Protein AF-A0A967LEM3-F1 (afdb_monomer_lite)

Foldseek 3Di:
DVVDDDDPDDDDDDQQDWDWWAKPVGDIDIGRPVVFDDDDPPDPGDDPDDDDPPIDTD

Radius of gyration: 12.1 Å; chains: 1; bounding box: 30×18×32 Å

Secondary structure (DSSP, 8-state):
-TT-----------TT-EEEEEBTT--EEEEEGGGS----SSS------PPPTT--B-

Sequence (58 aa):
TERNGRVVGAVAVRDDDEIMLISNQGTLIRTPVSDVSVMGRNTQGVRLVSLGEEERLA

Structure (mmCIF, N/CA/C/O backbone):
data_AF-A0A967LEM3-F1
#
_entry.id   AF-A0A967LEM3-F1
#
loop_
_atom_site.group_PDB
_atom_site.id
_atom_site.type_symbol
_atom_site.label_atom_id
_atom_site.label_alt_id
_atom_site.label_comp_id
_atom_site.label_asym_id
_atom_site.label_entity_id
_atom_site.label_seq_id
_atom_site.pdbx_PDB_ins_code
_atom_site.Cartn_x
_atom_site.Cartn_y
_atom_site.Cartn_z
_atom_site.occupancy
_atom_site.B_iso_or_equiv
_atom_site.auth_seq_id
_atom_site.auth_comp_id
_atom_site.auth_asym_id
_atom_site.auth_atom_id
_atom_site.pdbx_PDB_model_num
ATOM 1 N N . THR A 1 1 ? 12.064 0.900 12.479 1.00 54.66 1 THR A N 1
ATOM 2 C CA . THR A 1 1 ? 10.946 0.592 11.550 1.00 54.66 1 THR A CA 1
ATOM 3 C C . THR A 1 1 ? 9.581 0.966 12.125 1.00 54.66 1 THR A C 1
ATOM 5 O O . THR A 1 1 ? 8.575 0.496 11.626 1.00 54.66 1 THR A O 1
ATOM 8 N N . GLU A 1 2 ? 9.503 1.895 13.083 1.00 66.50 2 GLU A N 1
ATOM 9 C CA . GLU A 1 2 ? 8.270 2.235 13.825 1.00 66.50 2 GLU A CA 1
ATOM 10 C C . GLU A 1 2 ? 7.152 2.857 12.975 1.00 66.50 2 GLU A C 1
ATOM 12 O O . GLU A 1 2 ? 5.988 2.801 13.348 1.00 66.50 2 GLU A O 1
ATOM 17 N N . ARG A 1 3 ? 7.496 3.419 11.809 1.00 78.25 3 ARG A N 1
ATOM 18 C CA . ARG A 1 3 ? 6.533 4.040 10.891 1.00 78.25 3 ARG A CA 1
ATOM 19 C C . ARG A 1 3 ? 5.574 3.035 10.242 1.00 78.25 3 ARG A C 1
ATOM 21 O O . ARG A 1 3 ? 4.443 3.406 9.941 1.00 78.25 3 ARG A O 1
ATOM 28 N N . ASN A 1 4 ? 6.024 1.802 9.997 1.00 81.75 4 ASN A N 1
ATOM 29 C CA . ASN A 1 4 ? 5.260 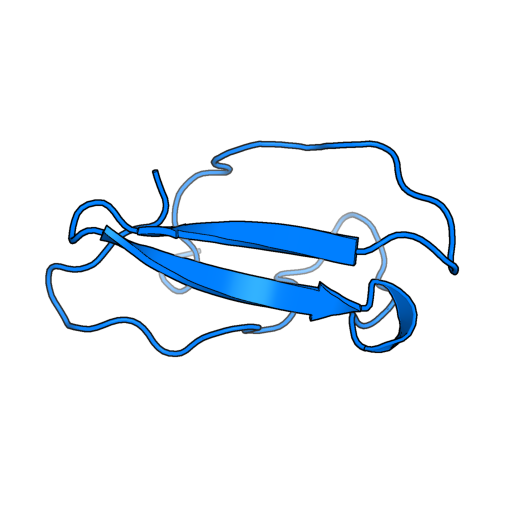0.808 9.245 1.00 81.75 4 ASN A CA 1
ATOM 30 C C . ASN A 1 4 ? 4.866 -0.362 10.152 1.00 81.75 4 ASN A C 1
ATOM 32 O O . ASN A 1 4 ? 5.690 -0.881 10.904 1.00 81.75 4 ASN A O 1
ATOM 36 N N . GLY A 1 5 ? 3.612 -0.800 10.037 1.00 85.50 5 GLY A N 1
ATOM 37 C CA . GLY A 1 5 ? 3.129 -2.028 10.663 1.00 85.50 5 GLY A CA 1
ATOM 38 C C . GLY A 1 5 ? 3.634 -3.294 9.961 1.00 85.50 5 GLY A C 1
ATOM 39 O O . GLY A 1 5 ? 4.525 -3.264 9.110 1.00 85.50 5 GLY A O 1
ATOM 40 N N . ARG A 1 6 ? 3.041 -4.437 10.320 1.00 89.31 6 ARG A N 1
ATOM 41 C CA . ARG A 1 6 ? 3.312 -5.716 9.647 1.00 89.31 6 ARG A CA 1
ATOM 42 C C . ARG A 1 6 ? 2.686 -5.719 8.251 1.00 89.31 6 ARG A C 1
ATOM 44 O O . ARG A 1 6 ? 1.701 -5.029 8.005 1.00 89.31 6 ARG A O 1
ATOM 51 N N . VAL A 1 7 ? 3.248 -6.526 7.356 1.00 91.19 7 VAL A N 1
ATOM 52 C CA . VAL A 1 7 ? 2.649 -6.785 6.041 1.00 91.19 7 VAL A CA 1
ATOM 53 C C . VAL A 1 7 ? 1.326 -7.524 6.240 1.00 91.19 7 VAL A C 1
ATOM 55 O O . VAL A 1 7 ? 1.301 -8.543 6.927 1.00 91.19 7 VAL A O 1
ATOM 58 N N . VAL A 1 8 ? 0.255 -7.001 5.643 1.00 92.50 8 VAL A N 1
ATOM 59 C CA . VAL A 1 8 ? -1.087 -7.611 5.665 1.00 92.50 8 VAL A CA 1
ATOM 60 C C . VAL A 1 8 ? -1.233 -8.632 4.534 1.00 92.50 8 VAL A C 1
ATOM 62 O O . VAL A 1 8 ? -1.725 -9.734 4.748 1.00 92.50 8 VAL A O 1
ATOM 65 N N . GLY A 1 9 ? -0.715 -8.315 3.345 1.00 91.31 9 GLY A N 1
ATOM 66 C CA . GLY A 1 9 ? -0.734 -9.213 2.197 1.00 91.31 9 GLY A CA 1
ATOM 67 C C . GLY A 1 9 ? 0.180 -8.745 1.070 1.00 91.31 9 GLY A C 1
ATOM 68 O O . GLY A 1 9 ? 0.722 -7.639 1.101 1.00 91.31 9 GLY A O 1
ATOM 69 N N . ALA A 1 10 ? 0.350 -9.612 0.078 1.00 93.31 10 ALA A N 1
ATOM 70 C CA . ALA A 1 10 ? 1.019 -9.310 -1.178 1.00 93.31 10 ALA A CA 1
ATOM 71 C C . ALA A 1 10 ? 0.249 -9.999 -2.305 1.00 93.31 10 ALA A C 1
ATOM 73 O O . ALA A 1 10 ? -0.092 -11.177 -2.198 1.00 93.31 10 ALA A O 1
ATOM 74 N N . VAL A 1 11 ? -0.024 -9.261 -3.373 1.00 93.75 11 VAL A N 1
ATOM 75 C CA . VAL A 1 11 ? -0.781 -9.735 -4.530 1.00 93.75 11 VAL A CA 1
ATOM 76 C C . VAL A 1 11 ? -0.066 -9.279 -5.796 1.00 93.75 11 VAL A C 1
ATOM 78 O O . VAL A 1 11 ? 0.497 -8.186 -5.835 1.00 93.75 11 VAL A O 1
ATOM 81 N N . ALA A 1 12 ? -0.027 -10.146 -6.806 1.00 95.50 12 ALA A N 1
ATOM 82 C CA . ALA A 1 12 ? 0.466 -9.778 -8.125 1.00 95.50 12 ALA A CA 1
ATOM 83 C C . ALA A 1 12 ? -0.640 -9.026 -8.871 1.00 95.50 12 ALA A C 1
ATOM 85 O O . ALA A 1 12 ? -1.781 -9.484 -8.881 1.00 95.50 12 ALA A O 1
ATOM 86 N N . VAL A 1 13 ? -0.291 -7.900 -9.484 1.00 96.00 13 VAL A N 1
ATOM 87 C CA . VAL A 1 13 ? -1.221 -7.010 -10.188 1.00 96.00 13 VAL A CA 1
ATOM 88 C C . VAL A 1 13 ? -0.675 -6.644 -11.561 1.00 96.00 13 VAL A C 1
ATOM 90 O O . VAL A 1 13 ? 0.531 -6.749 -11.810 1.00 96.00 13 VAL A O 1
ATOM 93 N N . ARG A 1 14 ? -1.571 -6.219 -12.441 1.00 97.06 14 ARG A N 1
ATOM 94 C CA . ARG A 1 14 ? -1.299 -5.551 -13.712 1.00 97.06 14 ARG A CA 1
ATOM 95 C C . ARG A 1 14 ? -1.605 -4.060 -13.587 1.00 97.06 14 ARG A C 1
ATOM 97 O O . ARG A 1 14 ? -2.283 -3.634 -12.657 1.00 97.06 14 ARG A O 1
ATOM 104 N N . ASP A 1 15 ? -1.101 -3.270 -14.527 1.00 94.56 15 ASP A N 1
ATOM 105 C CA . ASP A 1 15 ? -1.229 -1.807 -14.488 1.00 94.56 15 ASP A CA 1
ATOM 106 C C . ASP A 1 15 ? -2.686 -1.322 -14.630 1.00 94.56 15 ASP A C 1
ATOM 108 O O . ASP A 1 15 ? -3.007 -0.215 -14.203 1.00 94.56 15 ASP A O 1
ATOM 112 N N . ASP A 1 16 ? -3.561 -2.146 -15.216 1.00 96.50 16 ASP A N 1
ATOM 113 C CA . ASP A 1 16 ? -4.995 -1.903 -15.394 1.00 96.50 16 ASP A CA 1
ATOM 114 C C . ASP A 1 16 ? -5.867 -2.460 -14.257 1.00 96.50 16 ASP A C 1
ATOM 116 O O . ASP A 1 16 ? -7.085 -2.268 -14.266 1.00 96.50 16 ASP A O 1
ATOM 120 N N . ASP A 1 17 ? -5.258 -3.120 -13.270 1.00 97.50 17 ASP A N 1
ATOM 121 C CA . ASP A 1 17 ? -5.972 -3.618 -12.102 1.00 97.50 17 ASP A CA 1
ATOM 122 C C . ASP A 1 17 ? -6.275 -2.493 -11.098 1.00 97.50 17 ASP A C 1
ATOM 124 O O . ASP A 1 17 ? -5.687 -1.406 -11.078 1.00 97.50 17 ASP A O 1
ATOM 128 N N . GLU A 1 18 ? -7.177 -2.808 -10.175 1.00 96.38 18 GLU A N 1
ATOM 129 C CA . GLU A 1 18 ? -7.440 -2.007 -8.990 1.00 96.38 18 GLU A CA 1
ATOM 130 C C . GLU A 1 18 ? -7.247 -2.850 -7.738 1.00 96.38 18 GLU A C 1
ATOM 132 O O . GLU A 1 18 ? -7.548 -4.045 -7.703 1.00 96.38 18 GLU A O 1
ATOM 137 N N . ILE A 1 19 ? -6.782 -2.197 -6.678 1.00 94.56 19 ILE A N 1
ATOM 138 C CA . ILE A 1 19 ? -6.642 -2.808 -5.363 1.00 94.56 19 ILE A CA 1
ATOM 139 C C . ILE A 1 19 ? -7.708 -2.275 -4.415 1.00 94.56 19 ILE A C 1
ATOM 141 O O . ILE A 1 19 ? -8.081 -1.100 -4.444 1.00 94.56 19 ILE A O 1
ATOM 145 N N . MET A 1 20 ? -8.191 -3.167 -3.555 1.00 94.38 20 MET A N 1
ATOM 146 C CA . MET A 1 20 ? -9.136 -2.843 -2.498 1.00 94.38 20 MET A CA 1
ATOM 147 C C . MET A 1 20 ? -8.447 -2.946 -1.145 1.00 94.38 20 MET A C 1
ATOM 149 O O . MET A 1 20 ? -7.849 -3.967 -0.813 1.00 94.38 20 MET A O 1
ATOM 153 N N . LEU A 1 21 ? -8.560 -1.882 -0.362 1.00 92.69 21 LEU A N 1
ATOM 154 C CA . LEU A 1 21 ? -8.107 -1.813 1.017 1.00 92.69 21 LEU A CA 1
ATOM 155 C C . LEU A 1 21 ? -9.345 -1.810 1.910 1.00 92.69 21 LEU A C 1
ATOM 157 O O . LEU A 1 21 ? -10.239 -0.984 1.722 1.00 92.69 21 LEU A O 1
ATOM 161 N N . ILE A 1 22 ? -9.397 -2.737 2.862 1.00 92.62 22 ILE A N 1
ATOM 162 C CA . ILE A 1 22 ? -10.503 -2.859 3.812 1.00 92.62 22 ILE A CA 1
ATOM 163 C C . ILE A 1 22 ? -9.931 -2.672 5.210 1.00 92.62 22 ILE A C 1
ATOM 165 O O . ILE A 1 22 ? -8.958 -3.330 5.582 1.00 92.62 22 ILE A O 1
ATOM 169 N N . SER A 1 23 ? -10.512 -1.758 5.980 1.00 92.69 23 SER A N 1
ATOM 170 C CA . SER A 1 23 ? -10.152 -1.591 7.382 1.00 92.69 23 SER A CA 1
ATOM 171 C C . SER A 1 23 ? -10.991 -2.478 8.298 1.00 92.69 23 SER A C 1
ATOM 173 O O . SER A 1 23 ? -12.102 -2.897 7.968 1.00 92.69 23 SER A O 1
ATOM 175 N N . ASN A 1 24 ? -10.485 -2.711 9.506 1.00 91.38 24 ASN A N 1
ATOM 176 C CA . ASN A 1 24 ? -11.204 -3.375 10.592 1.00 91.38 24 ASN A CA 1
ATOM 177 C C . ASN A 1 24 ? -12.489 -2.642 11.032 1.00 91.38 24 ASN A C 1
ATOM 179 O O . ASN A 1 24 ? -13.280 -3.222 11.771 1.00 91.38 24 ASN A O 1
ATOM 183 N N . GLN A 1 25 ? -12.701 -1.396 10.597 1.00 91.44 25 GLN A N 1
ATOM 184 C CA . GLN A 1 25 ? -13.913 -0.614 10.866 1.00 91.44 25 GLN A CA 1
ATOM 185 C C . GLN A 1 25 ? -14.891 -0.586 9.680 1.00 91.44 25 GLN A C 1
ATOM 187 O O . GLN A 1 25 ? -15.909 0.100 9.737 1.00 91.44 25 GLN A O 1
ATOM 192 N N . GLY A 1 26 ? -14.623 -1.353 8.618 1.00 88.56 26 GLY A N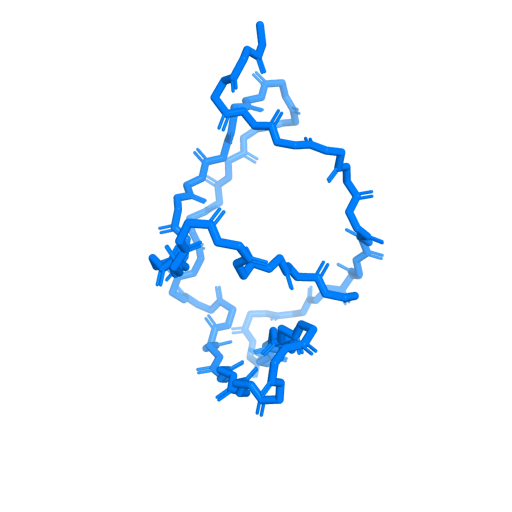 1
ATOM 193 C CA . GLY A 1 26 ? -15.501 -1.447 7.450 1.00 88.56 26 GLY A CA 1
ATOM 194 C C . GLY A 1 26 ? -15.299 -0.336 6.418 1.00 88.56 26 GLY A C 1
ATOM 195 O O . GLY A 1 26 ? -16.070 -0.259 5.461 1.00 88.56 26 GLY A O 1
ATOM 196 N N . THR A 1 27 ? -14.264 0.498 6.565 1.00 89.94 27 THR A N 1
ATOM 197 C CA . THR A 1 27 ? -13.869 1.455 5.527 1.00 89.94 27 THR A CA 1
ATOM 198 C C . THR A 1 27 ? -13.311 0.688 4.335 1.00 89.94 27 THR A C 1
ATOM 200 O O . THR A 1 27 ? -12.383 -0.108 4.484 1.00 89.94 27 THR A O 1
ATOM 203 N N . LEU A 1 28 ? -13.865 0.938 3.150 1.00 92.56 28 LEU A N 1
ATOM 204 C CA . LEU A 1 28 ? -13.453 0.305 1.903 1.00 92.56 28 LEU A 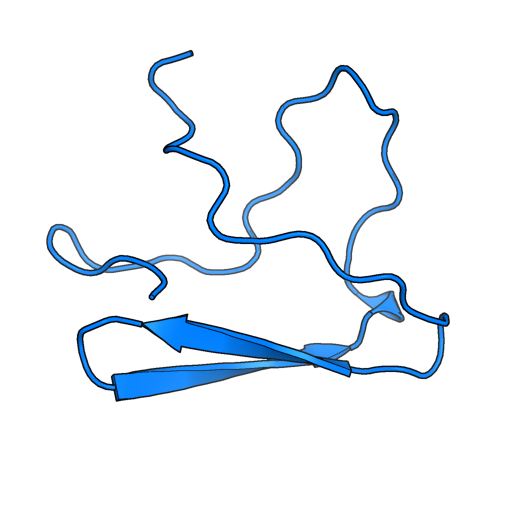CA 1
ATOM 205 C C . LEU A 1 28 ? -12.936 1.362 0.939 1.00 92.56 28 LEU A C 1
ATOM 207 O O . LEU A 1 28 ? -13.633 2.324 0.620 1.00 92.56 28 LEU A O 1
ATOM 211 N N . ILE A 1 29 ? -11.708 1.169 0.471 1.00 92.50 29 ILE A N 1
ATOM 212 C CA . ILE A 1 29 ? -11.031 2.088 -0.439 1.00 92.50 29 ILE A CA 1
ATOM 213 C C . ILE A 1 29 ? -10.606 1.308 -1.669 1.00 92.50 29 ILE A C 1
ATOM 215 O O . ILE A 1 29 ? -9.965 0.265 -1.560 1.00 92.50 29 ILE A O 1
ATOM 219 N N . ARG A 1 30 ? -10.972 1.828 -2.837 1.00 94.19 30 ARG A N 1
ATOM 220 C CA . ARG A 1 30 ? -10.578 1.302 -4.142 1.00 94.19 30 ARG A CA 1
ATOM 221 C C . ARG A 1 30 ? -9.565 2.258 -4.751 1.00 94.19 30 ARG A C 1
ATOM 223 O O . ARG A 1 30 ? -9.822 3.461 -4.802 1.00 94.19 30 ARG A O 1
ATOM 230 N N . THR A 1 31 ? -8.427 1.731 -5.181 1.00 94.12 31 THR A N 1
ATOM 231 C CA . THR A 1 31 ? -7.341 2.532 -5.751 1.00 94.12 31 THR A CA 1
ATOM 232 C C . THR A 1 31 ? -6.830 1.869 -7.028 1.00 94.12 31 THR A C 1
ATOM 234 O O . THR A 1 31 ? -6.485 0.683 -6.984 1.00 94.12 31 THR A O 1
ATOM 237 N N . PRO A 1 32 ? -6.763 2.602 -8.152 1.00 96.12 32 PRO A N 1
ATOM 238 C CA . PRO A 1 32 ? -6.074 2.147 -9.354 1.00 96.12 32 PRO A CA 1
ATOM 239 C C . PRO A 1 32 ? -4.620 1.797 -9.065 1.00 96.12 32 PRO A C 1
ATOM 241 O O . PRO A 1 32 ? -3.917 2.550 -8.390 1.00 96.12 32 PRO A O 1
ATOM 244 N N . VAL A 1 33 ? -4.144 0.669 -9.594 1.00 96.06 33 VAL A N 1
ATOM 245 C CA . VAL A 1 33 ? -2.729 0.287 -9.458 1.00 96.06 33 VAL A CA 1
ATOM 246 C C . VAL A 1 33 ? -1.818 1.338 -10.092 1.00 96.06 33 VAL A C 1
ATOM 248 O O . VAL A 1 33 ? -0.745 1.610 -9.557 1.00 96.06 33 VAL A O 1
ATOM 251 N N . SER A 1 34 ? -2.283 2.006 -11.151 1.00 95.00 34 SER A N 1
ATOM 252 C CA . SER A 1 34 ? -1.589 3.122 -11.802 1.00 95.00 34 SER A CA 1
ATOM 253 C C . SER A 1 34 ? -1.243 4.290 -10.868 1.00 95.00 34 SER A C 1
ATOM 255 O O . SER A 1 34 ? -0.300 5.026 -11.149 1.00 95.00 34 SER A O 1
ATOM 257 N N . ASP A 1 35 ? -1.973 4.459 -9.761 1.00 92.31 35 ASP A N 1
ATOM 258 C CA . ASP A 1 35 ? -1.743 5.538 -8.791 1.00 92.31 35 ASP A CA 1
ATOM 259 C C . ASP A 1 35 ? -0.714 5.145 -7.712 1.00 92.31 35 ASP A C 1
ATOM 261 O O . ASP A 1 35 ? -0.257 5.982 -6.926 1.00 92.31 35 ASP A O 1
ATOM 265 N N . VAL A 1 36 ? -0.316 3.868 -7.659 1.00 93.06 36 VAL A N 1
ATOM 266 C CA . VAL A 1 36 ? 0.655 3.349 -6.692 1.00 93.06 36 VAL A CA 1
ATOM 267 C C . VAL A 1 36 ? 2.074 3.537 -7.227 1.00 93.06 36 VAL A C 1
ATOM 269 O O . VAL A 1 36 ? 2.434 3.079 -8.307 1.00 93.06 36 VAL A O 1
ATOM 272 N N . SER A 1 37 ? 2.935 4.181 -6.437 1.00 93.69 37 SER A N 1
ATOM 273 C CA . SER A 1 37 ? 4.332 4.396 -6.829 1.00 93.69 37 SER A CA 1
ATOM 274 C C . SER A 1 37 ? 5.104 3.077 -6.965 1.00 93.69 37 SER A C 1
ATOM 276 O O . SER A 1 37 ? 5.202 2.303 -6.011 1.00 93.69 37 SER A O 1
ATOM 278 N N . VAL A 1 38 ? 5.736 2.864 -8.123 1.00 93.44 38 VAL A N 1
ATOM 279 C CA . VAL A 1 38 ? 6.65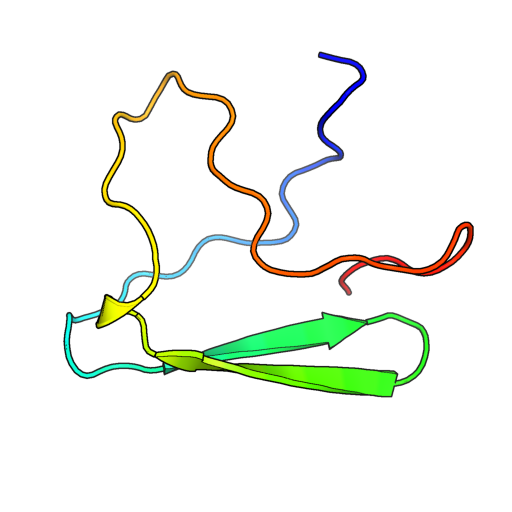0 1.735 -8.352 1.00 93.44 38 VAL A CA 1
ATOM 280 C C . VAL A 1 38 ? 7.970 1.996 -7.629 1.00 93.44 38 VAL A C 1
ATOM 282 O O . VAL A 1 38 ? 8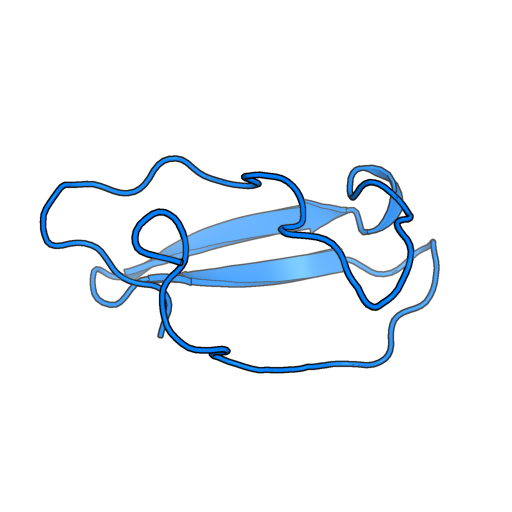.698 2.938 -7.940 1.00 93.44 38 VAL A O 1
ATOM 285 N N . MET A 1 39 ? 8.286 1.158 -6.642 1.00 92.88 39 MET A N 1
ATOM 286 C CA . MET A 1 39 ? 9.471 1.305 -5.794 1.00 92.88 39 MET A CA 1
ATOM 287 C C . MET A 1 39 ? 10.246 -0.011 -5.675 1.00 92.88 39 MET A C 1
ATOM 289 O O . MET A 1 39 ? 9.709 -1.101 -5.861 1.00 92.88 39 MET A O 1
ATOM 293 N N . GLY A 1 40 ? 11.534 0.083 -5.336 1.00 92.81 40 GLY A N 1
ATOM 294 C CA . GLY A 1 40 ? 12.370 -1.091 -5.079 1.00 92.81 40 GLY A CA 1
ATOM 295 C C . GLY A 1 40 ? 11.952 -1.874 -3.826 1.00 92.81 40 GLY A C 1
ATOM 296 O O . GLY A 1 40 ? 11.301 -1.351 -2.922 1.00 92.81 40 GLY A O 1
ATOM 297 N N . ARG A 1 41 ? 12.396 -3.135 -3.734 1.00 90.12 41 ARG A N 1
ATOM 298 C CA . ARG A 1 41 ? 12.015 -4.064 -2.649 1.00 90.12 41 ARG A CA 1
ATOM 299 C C . ARG A 1 41 ? 12.465 -3.632 -1.250 1.00 90.12 41 ARG A C 1
ATOM 301 O O . ARG A 1 41 ? 11.785 -3.933 -0.280 1.00 90.12 41 ARG A O 1
ATOM 308 N N . ASN A 1 42 ? 13.605 -2.952 -1.137 1.00 91.50 42 ASN A N 1
ATOM 309 C CA . ASN A 1 42 ? 14.143 -2.498 0.147 1.00 91.50 42 ASN A CA 1
ATOM 310 C C . ASN A 1 42 ? 13.778 -1.027 0.401 1.00 91.50 42 ASN A C 1
ATOM 312 O O . ASN A 1 42 ? 14.646 -0.160 0.477 1.00 91.50 42 ASN A O 1
ATOM 316 N N . THR A 1 43 ? 12.476 -0.738 0.441 1.00 89.81 43 THR A N 1
ATOM 317 C CA . THR A 1 43 ? 11.925 0.601 0.692 1.00 89.81 43 THR A CA 1
ATOM 318 C C . THR A 1 43 ? 10.832 0.534 1.759 1.00 89.81 43 THR A C 1
ATOM 320 O O . THR A 1 43 ? 10.381 -0.542 2.141 1.00 89.81 43 THR A O 1
ATOM 323 N N . GLN A 1 44 ? 10.406 1.691 2.270 1.00 88.75 44 GLN A N 1
ATOM 324 C CA . GLN A 1 44 ? 9.278 1.777 3.207 1.00 88.75 44 GLN A CA 1
ATOM 325 C C . GLN A 1 44 ? 7.920 1.935 2.507 1.00 88.75 44 GLN A C 1
ATOM 327 O O . GLN A 1 44 ? 6.899 1.978 3.191 1.00 88.75 44 GLN A O 1
ATOM 332 N N . GLY A 1 45 ? 7.902 2.042 1.176 1.00 90.31 45 GLY A N 1
ATOM 333 C CA . GLY A 1 45 ? 6.696 2.334 0.408 1.00 90.31 45 GLY A CA 1
ATOM 334 C C . GLY A 1 45 ? 6.137 3.744 0.633 1.00 90.31 45 GLY A C 1
ATOM 335 O O . GLY A 1 45 ? 6.744 4.604 1.286 1.00 90.31 45 GLY A O 1
ATOM 336 N N . VAL A 1 46 ? 4.945 3.961 0.079 1.00 89.88 46 VAL A N 1
ATOM 337 C CA . VAL A 1 46 ? 4.154 5.192 0.201 1.00 89.88 46 VAL A CA 1
ATOM 338 C C . VAL A 1 46 ? 2.899 4.943 1.033 1.00 89.88 46 VAL A C 1
ATOM 340 O O . VAL A 1 46 ? 2.420 3.816 1.147 1.00 89.88 46 VAL A O 1
ATOM 343 N N . ARG A 1 47 ? 2.355 6.005 1.632 1.00 89.50 47 ARG A N 1
ATOM 344 C CA . ARG A 1 47 ? 1.061 5.941 2.317 1.00 89.50 47 ARG A CA 1
ATOM 345 C C . ARG A 1 47 ? -0.046 6.121 1.277 1.00 89.50 47 ARG A C 1
ATOM 347 O O . ARG A 1 47 ? -0.120 7.188 0.682 1.00 89.50 47 ARG A O 1
ATOM 354 N N . LEU A 1 48 ? -0.896 5.109 1.103 1.00 89.25 48 LEU A N 1
ATOM 355 C CA . LEU A 1 48 ? -2.060 5.173 0.204 1.00 89.25 48 LEU A CA 1
ATOM 356 C C . LEU A 1 48 ? -3.293 5.794 0.879 1.00 89.25 48 LEU A C 1
ATOM 358 O O . LEU A 1 48 ? -4.056 6.509 0.243 1.00 89.25 48 LEU A O 1
ATOM 362 N N . VAL A 1 49 ? -3.469 5.554 2.181 1.00 87.31 49 VAL A N 1
ATOM 363 C CA . VAL A 1 49 ? -4.612 6.025 2.975 1.00 87.31 49 VAL A CA 1
ATOM 364 C C . VAL A 1 49 ? -4.148 6.540 4.336 1.00 87.31 49 VAL A C 1
ATOM 366 O O . VAL A 1 49 ? -3.195 6.017 4.920 1.00 87.31 49 VAL A O 1
ATOM 369 N N . SER A 1 50 ? -4.822 7.569 4.853 1.00 87.12 50 SER A N 1
ATOM 370 C CA . SER A 1 50 ? -4.739 7.938 6.268 1.00 87.12 50 SER A CA 1
ATOM 371 C C . SER A 1 50 ? -5.834 7.217 7.050 1.00 87.12 50 SER A C 1
ATOM 373 O O . SER A 1 50 ? -7.007 7.417 6.762 1.00 87.12 50 SER A O 1
ATOM 375 N N . LEU A 1 51 ? -5.440 6.393 8.018 1.00 85.75 51 LEU A N 1
ATOM 376 C CA . LEU A 1 51 ? -6.346 5.669 8.913 1.00 85.75 51 LEU A CA 1
ATOM 377 C C . LEU A 1 51 ? -6.470 6.414 10.249 1.00 85.75 51 LEU A C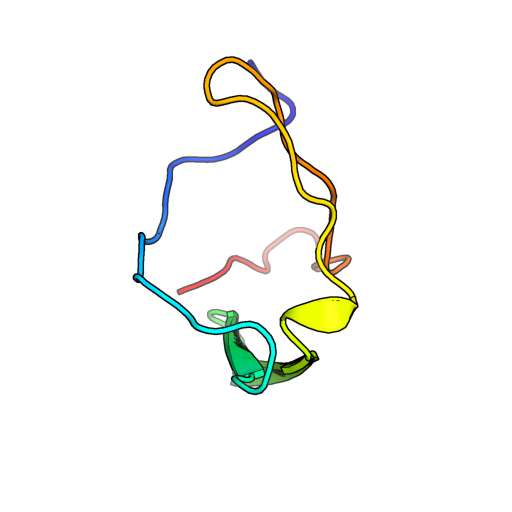 1
ATOM 379 O O . LEU A 1 51 ? -5.552 7.152 10.625 1.00 85.75 51 LEU A O 1
ATOM 383 N N . GLY A 1 52 ? -7.586 6.224 10.952 1.00 85.81 52 GLY A N 1
ATOM 384 C CA . GLY A 1 52 ? -7.755 6.689 12.336 1.00 85.81 52 GLY A CA 1
ATOM 385 C C . GLY A 1 52 ? -6.819 5.986 13.334 1.00 85.81 52 GLY A C 1
ATOM 386 O O . GLY A 1 52 ? -6.202 4.974 13.009 1.00 85.81 52 GLY A O 1
ATOM 387 N N . GLU A 1 53 ? -6.716 6.496 14.569 1.00 82.62 53 GLU A N 1
ATOM 388 C CA . GLU A 1 53 ? -5.757 5.991 15.578 1.00 82.62 53 GLU A CA 1
ATOM 389 C C . GLU A 1 53 ? -5.924 4.495 15.914 1.00 82.62 53 GLU A C 1
ATOM 391 O O . GLU A 1 53 ? -4.937 3.800 16.160 1.00 82.62 53 GLU A O 1
ATOM 396 N N . GLU A 1 54 ? -7.153 3.976 15.872 1.00 85.62 54 GLU A N 1
ATOM 397 C CA . GLU A 1 54 ? -7.460 2.559 16.131 1.00 85.62 54 GLU A CA 1
ATOM 398 C C . GLU A 1 54 ? -7.820 1.764 14.866 1.00 85.62 54 GLU A C 1
ATOM 400 O O . GLU A 1 54 ? -8.121 0.565 14.923 1.00 85.62 54 GLU A O 1
ATOM 405 N N . GLU A 1 55 ? -7.771 2.417 13.708 1.00 88.12 55 GLU A N 1
ATOM 406 C CA . GLU A 1 55 ? -8.125 1.815 12.434 1.00 88.12 55 GLU A CA 1
ATOM 407 C C . GLU A 1 55 ? -6.898 1.143 11.807 1.00 88.12 55 GLU A C 1
ATOM 409 O O . GLU A 1 55 ? -5.799 1.697 11.724 1.00 88.12 55 GLU A O 1
ATOM 414 N N . ARG A 1 56 ? -7.077 -0.104 11.376 1.00 86.75 56 ARG A N 1
ATOM 415 C CA . ARG A 1 56 ? -6.024 -0.936 10.790 1.00 86.75 56 ARG A CA 1
ATOM 416 C C . ARG A 1 56 ? -6.567 -1.628 9.554 1.00 86.75 56 ARG A C 1
ATOM 418 O O . ARG A 1 56 ? -7.741 -1.980 9.513 1.00 86.75 56 ARG A O 1
ATOM 425 N N . LEU A 1 57 ? -5.704 -1.854 8.568 1.00 88.88 57 LEU A N 1
ATOM 426 C CA . LEU A 1 57 ? -6.045 -2.713 7.436 1.00 88.88 57 LEU A CA 1
ATOM 427 C C . LEU A 1 57 ? -6.187 -4.162 7.913 1.00 88.88 57 LEU A C 1
ATOM 429 O O . LEU A 1 57 ? -5.364 -4.624 8.711 1.00 88.88 57 LEU A O 1
ATOM 433 N N . ALA A 1 58 ? -7.253 -4.813 7.452 1.00 79.50 58 ALA A N 1
ATOM 434 C CA . ALA A 1 58 ? -7.599 -6.198 7.749 1.00 79.50 58 ALA A CA 1
ATOM 435 C C . ALA A 1 58 ? -7.021 -7.157 6.703 1.00 79.50 58 ALA A C 1
ATOM 437 O O . ALA A 1 58 ? -6.979 -6.776 5.510 1.00 79.50 58 ALA A O 1
#

pLDDT: mean 89.92, std 7.03, range [54.66, 97.5]